Protein AF-A0A924GAA5-F1 (afdb_monomer_lite)

Sequence (104 aa):
MLVKSLLGEFLQEAENTRKLLKAIPDSALEWKPSEKNWSTGQLASHIAEVYNWYQPTFHQDVLDMATYKYDKGDISKAANIVAKFEENLIAAKSALETATDVSM

Secondary structure (DSSP, 8-state):
-HHHHHHHHHHHHHHHHHHHHHT--GGGTT--SSTTSPPHHHHHHHHHHHGGGHHHHHH-S---TTT--------SSHHHHHHHHHHHHHHHHHHHHT--TT--

Structure (mmCIF, N/CA/C/O backbone):
data_AF-A0A924GAA5-F1
#
_entry.id   AF-A0A924GAA5-F1
#
loop_
_atom_site.group_PDB
_atom_site.id
_atom_site.type_symbol
_atom_site.label_atom_id
_atom_site.label_alt_id
_atom_site.label_comp_id
_atom_site.label_asym_id
_atom_site.label_entity_id
_atom_site.label_seq_id
_atom_site.pdbx_PDB_ins_code
_atom_site.Cartn_x
_atom_site.Cartn_y
_atom_site.Cartn_z
_atom_site.occupancy
_atom_site.B_iso_or_equiv
_atom_site.auth_seq_id
_atom_site.auth_comp_id
_atom_site.auth_asym_id
_atom_site.auth_atom_id
_atom_site.pdbx_PDB_model_num
ATOM 1 N N . MET A 1 1 ? -4.552 -1.757 26.117 1.00 70.88 1 MET A N 1
ATOM 2 C CA . MET A 1 1 ? -3.933 -0.827 25.148 1.00 70.88 1 MET A CA 1
ATOM 3 C C . MET A 1 1 ? -3.562 -1.592 23.878 1.00 70.88 1 MET A C 1
ATOM 5 O O . MET A 1 1 ? -2.417 -1.538 23.445 1.00 70.88 1 MET A O 1
ATOM 9 N N . LEU A 1 2 ? -4.511 -2.325 23.294 1.00 88.81 2 LEU A N 1
ATOM 10 C CA . LEU A 1 2 ? -4.282 -3.125 22.086 1.00 88.81 2 LEU A CA 1
ATOM 11 C C . LEU A 1 2 ? -4.155 -2.212 20.861 1.00 88.81 2 LEU A C 1
ATOM 13 O O . LEU A 1 2 ? -3.189 -2.329 20.110 1.00 88.81 2 LEU A O 1
ATOM 17 N N . VAL A 1 3 ? -5.056 -1.229 20.736 1.00 90.94 3 VAL A N 1
ATOM 18 C CA . VAL A 1 3 ? -5.034 -0.225 19.654 1.00 90.94 3 VAL A CA 1
ATOM 19 C C . VAL A 1 3 ? -3.692 0.499 19.599 1.00 90.94 3 VAL A C 1
ATOM 21 O O . VAL A 1 3 ? -3.101 0.645 18.535 1.00 90.94 3 VAL A O 1
ATOM 24 N N . LYS A 1 4 ? -3.161 0.909 20.758 1.00 92.31 4 LYS A N 1
ATOM 25 C CA . LYS A 1 4 ? -1.886 1.635 20.832 1.00 92.31 4 LYS A CA 1
ATOM 26 C C . LYS A 1 4 ? -0.712 0.802 20.308 1.00 92.31 4 LYS A C 1
ATOM 28 O O . LYS A 1 4 ? 0.133 1.341 19.598 1.00 92.31 4 LYS A O 1
ATOM 33 N N . SER A 1 5 ? -0.647 -0.481 20.664 1.00 93.94 5 SER A N 1
ATOM 34 C CA . SER A 1 5 ? 0.406 -1.378 20.179 1.00 93.94 5 SER A CA 1
ATOM 35 C C . SER A 1 5 ? 0.285 -1.625 18.675 1.00 93.94 5 SER A C 1
ATOM 37 O O . SER A 1 5 ? 1.280 -1.500 17.968 1.00 93.94 5 SER A O 1
ATOM 39 N N . LEU A 1 6 ? -0.929 -1.882 18.174 1.00 94.31 6 LEU A N 1
ATOM 40 C CA . LEU A 1 6 ? -1.171 -2.073 16.741 1.00 94.31 6 LEU A CA 1
ATOM 41 C C . LEU A 1 6 ? -0.855 -0.817 15.924 1.00 94.31 6 LEU A C 1
ATOM 43 O O . LEU A 1 6 ? -0.286 -0.932 14.846 1.00 94.31 6 LEU A O 1
ATOM 47 N N . LEU A 1 7 ? -1.160 0.379 16.438 1.00 95.00 7 LEU A N 1
ATOM 48 C CA . LEU A 1 7 ? -0.800 1.635 15.778 1.00 95.00 7 LEU A CA 1
ATOM 49 C C . LEU A 1 7 ? 0.721 1.816 15.693 1.00 95.00 7 LEU A C 1
ATOM 51 O O . LEU A 1 7 ? 1.224 2.277 14.671 1.00 95.00 7 LEU A O 1
ATOM 55 N N . GLY A 1 8 ? 1.457 1.429 16.739 1.00 96.44 8 GLY A N 1
ATOM 56 C CA . GLY A 1 8 ? 2.921 1.435 16.727 1.00 96.44 8 GLY A CA 1
ATOM 57 C C . GLY A 1 8 ? 3.502 0.525 15.641 1.00 96.44 8 GLY A C 1
ATOM 58 O O . GLY A 1 8 ? 4.283 0.990 14.812 1.00 96.44 8 GLY A O 1
ATOM 59 N N . GLU A 1 9 ? 3.070 -0.738 15.611 1.00 96.88 9 GLU A N 1
ATOM 60 C CA . GLU A 1 9 ? 3.475 -1.721 14.592 1.00 96.88 9 GLU A CA 1
ATOM 61 C C . GLU A 1 9 ? 3.096 -1.262 13.179 1.00 96.88 9 GLU A C 1
ATOM 63 O O . GLU A 1 9 ? 3.920 -1.262 12.268 1.00 96.88 9 GLU A O 1
ATOM 68 N N . PHE A 1 10 ? 1.867 -0.774 13.000 1.00 97.19 10 PHE A N 1
ATOM 69 C CA . PHE A 1 10 ? 1.376 -0.276 11.719 1.00 97.19 10 PHE A CA 1
ATOM 70 C C . PHE A 1 10 ? 2.254 0.843 11.149 1.00 97.19 10 PHE A C 1
ATOM 72 O O . PHE A 1 10 ? 2.599 0.816 9.969 1.00 97.19 10 PHE A O 1
ATOM 79 N N . LEU A 1 11 ? 2.643 1.821 11.974 1.00 97.56 11 LEU A N 1
ATOM 80 C CA . LEU A 1 11 ? 3.502 2.924 11.536 1.00 97.56 11 LEU A CA 1
ATOM 81 C C . LEU A 1 11 ? 4.916 2.444 11.190 1.00 97.56 11 LEU A C 1
ATOM 83 O O . LEU A 1 11 ? 5.504 2.924 10.217 1.00 97.56 11 LEU A O 1
ATOM 87 N N . GLN A 1 12 ? 5.448 1.492 11.959 1.00 98.25 12 GLN A N 1
ATOM 88 C CA . GLN A 1 12 ? 6.756 0.898 11.703 1.00 98.25 12 GLN A CA 1
ATOM 89 C C . GLN A 1 12 ? 6.774 0.133 10.370 1.00 98.25 12 GLN A C 1
ATOM 91 O O . GLN A 1 12 ? 7.672 0.344 9.548 1.00 98.25 12 GLN A O 1
ATOM 96 N N . GLU A 1 13 ? 5.765 -0.699 10.116 1.00 98.12 13 GLU A N 1
ATOM 97 C CA . GLU A 1 13 ? 5.660 -1.473 8.876 1.00 98.12 13 GLU A CA 1
ATOM 98 C C . GLU A 1 13 ? 5.316 -0.606 7.662 1.00 98.12 13 GLU A C 1
ATOM 100 O O . GLU A 1 13 ? 5.836 -0.826 6.564 1.00 98.12 13 GLU A O 1
ATOM 105 N N . ALA A 1 14 ? 4.514 0.447 7.845 1.00 98.25 14 ALA A N 1
ATOM 106 C CA . ALA A 1 14 ? 4.261 1.430 6.798 1.00 98.25 14 ALA A CA 1
ATOM 107 C C . ALA A 1 14 ? 5.552 2.132 6.347 1.00 98.25 14 ALA A C 1
ATOM 109 O O . ALA A 1 14 ? 5.768 2.320 5.150 1.00 98.25 14 ALA A O 1
ATOM 110 N N . GLU A 1 15 ? 6.446 2.486 7.273 1.00 98.50 15 GLU A N 1
ATOM 111 C CA . GLU A 1 15 ? 7.740 3.079 6.922 1.00 98.50 15 GLU A CA 1
ATOM 112 C C . GLU A 1 15 ? 8.648 2.097 6.166 1.00 98.50 15 GLU A C 1
ATOM 114 O O . GLU A 1 15 ? 9.312 2.480 5.200 1.00 98.50 15 GLU A O 1
ATOM 119 N N . ASN A 1 16 ? 8.656 0.820 6.552 1.00 98.38 16 ASN A N 1
ATOM 120 C CA . ASN A 1 16 ? 9.394 -0.216 5.827 1.00 98.38 16 ASN A CA 1
ATOM 121 C C . ASN A 1 16 ? 8.837 -0.418 4.410 1.00 98.38 16 ASN A C 1
ATOM 123 O O . ASN A 1 16 ? 9.598 -0.450 3.439 1.00 98.38 16 ASN A O 1
ATOM 127 N N . THR A 1 17 ? 7.511 -0.463 4.276 1.00 98.44 17 THR A N 1
ATOM 128 C CA . THR A 1 17 ? 6.816 -0.578 2.987 1.00 98.44 17 THR A CA 1
ATOM 129 C C . THR A 1 17 ? 7.125 0.613 2.084 1.00 98.44 17 THR A C 1
ATOM 131 O O . THR A 1 17 ? 7.498 0.437 0.924 1.00 98.44 17 THR A O 1
ATOM 134 N N . ARG A 1 18 ? 7.084 1.836 2.625 1.00 98.50 18 ARG A N 1
ATOM 135 C CA . ARG A 1 18 ? 7.464 3.063 1.914 1.00 98.50 18 ARG A CA 1
ATOM 136 C C . ARG A 1 18 ? 8.879 2.982 1.346 1.00 98.50 18 ARG A C 1
ATOM 138 O O . ARG A 1 18 ? 9.096 3.340 0.187 1.00 98.50 18 ARG A O 1
ATOM 145 N N . LYS A 1 19 ? 9.848 2.525 2.147 1.00 98.56 19 LYS A N 1
ATOM 146 C CA . LYS A 1 19 ? 11.244 2.354 1.706 1.00 98.56 19 LYS A CA 1
ATOM 147 C C . LYS A 1 19 ? 11.351 1.330 0.582 1.00 98.56 19 LYS A C 1
ATOM 149 O O . LYS A 1 19 ? 12.028 1.602 -0.405 1.00 98.56 19 LYS A O 1
ATOM 154 N N . LEU A 1 20 ? 10.660 0.197 0.714 1.00 98.25 20 LEU A N 1
ATOM 155 C CA . LEU A 1 20 ? 10.640 -0.853 -0.301 1.00 98.25 20 LEU A CA 1
ATOM 156 C C . LEU A 1 20 ? 10.083 -0.335 -1.632 1.00 98.25 20 LEU A C 1
ATOM 158 O O . LEU A 1 20 ? 10.736 -0.487 -2.660 1.00 98.25 20 LEU A O 1
ATOM 162 N N . LEU A 1 21 ? 8.924 0.329 -1.614 1.00 98.50 21 LEU A N 1
ATOM 163 C CA . LEU A 1 21 ? 8.294 0.869 -2.823 1.00 98.50 21 LEU A CA 1
ATOM 164 C C . LEU A 1 21 ? 9.173 1.929 -3.504 1.00 98.50 21 LEU A C 1
ATOM 166 O O . LEU A 1 21 ? 9.315 1.920 -4.724 1.00 98.50 21 LEU A O 1
ATOM 170 N N . LYS A 1 22 ? 9.825 2.802 -2.723 1.00 98.31 22 LYS A N 1
ATOM 171 C CA . LYS A 1 22 ? 10.754 3.824 -3.241 1.00 98.31 22 LYS A CA 1
ATOM 172 C C . LYS A 1 22 ? 12.046 3.246 -3.828 1.00 98.31 22 LYS A C 1
ATOM 174 O O . LYS A 1 22 ? 12.706 3.935 -4.600 1.00 98.31 22 LYS A O 1
ATOM 179 N N . ALA A 1 23 ? 12.422 2.022 -3.462 1.00 98.38 23 ALA A N 1
ATOM 180 C CA . ALA A 1 23 ? 13.624 1.368 -3.971 1.00 98.38 23 ALA A CA 1
ATOM 181 C C . ALA A 1 23 ? 13.426 0.723 -5.355 1.00 98.38 23 ALA A C 1
ATOM 183 O O . ALA A 1 23 ? 14.407 0.319 -5.978 1.00 98.38 23 ALA A O 1
ATOM 184 N N . ILE A 1 24 ? 12.184 0.614 -5.841 1.00 98.31 24 ILE A N 1
ATOM 185 C CA . ILE A 1 24 ? 11.876 0.014 -7.141 1.00 98.31 24 ILE A CA 1
ATOM 186 C C . ILE A 1 24 ? 12.254 1.006 -8.252 1.00 98.31 24 ILE A C 1
ATOM 188 O O . ILE A 1 24 ? 11.662 2.084 -8.325 1.00 98.31 24 ILE A O 1
ATOM 192 N N . PRO A 1 25 ? 13.204 0.674 -9.144 1.00 98.31 25 PRO A N 1
ATOM 193 C CA . PRO A 1 25 ? 13.483 1.516 -10.297 1.00 98.31 25 PRO A CA 1
ATOM 194 C C . PRO A 1 25 ? 12.383 1.356 -11.354 1.00 98.31 25 PRO A C 1
ATOM 196 O O . PRO A 1 25 ? 11.881 0.252 -11.571 1.00 98.31 25 PRO A O 1
ATOM 199 N N . ASP A 1 26 ? 12.073 2.432 -12.085 1.00 98.62 26 ASP A N 1
ATOM 200 C CA . ASP A 1 26 ? 11.072 2.403 -13.166 1.00 98.62 26 ASP A CA 1
ATOM 201 C C . ASP A 1 26 ? 11.378 1.314 -14.217 1.00 98.62 26 ASP A C 1
ATOM 203 O O . ASP A 1 26 ? 10.473 0.668 -14.740 1.00 98.62 26 ASP A O 1
ATOM 207 N N . SER A 1 27 ? 12.662 1.035 -14.472 1.00 98.38 27 SER A N 1
ATOM 208 C CA . SER A 1 27 ? 13.108 -0.006 -15.409 1.00 98.38 27 SER A CA 1
ATOM 209 C C . SER A 1 27 ? 12.740 -1.438 -14.998 1.00 98.38 27 SER A C 1
ATOM 211 O O . SER A 1 27 ? 12.795 -2.335 -15.837 1.00 98.38 27 SER A O 1
ATOM 213 N N . ALA A 1 28 ? 12.364 -1.672 -13.737 1.00 98.25 28 ALA A N 1
ATOM 214 C CA . ALA A 1 28 ? 11.974 -2.986 -13.231 1.00 98.25 28 ALA A CA 1
ATOM 215 C C . ALA A 1 28 ? 10.453 -3.196 -13.171 1.00 98.25 28 ALA A C 1
ATOM 217 O O . ALA A 1 28 ? 10.019 -4.307 -12.861 1.00 98.25 28 ALA A O 1
ATOM 218 N N . LEU A 1 29 ? 9.636 -2.173 -13.459 1.00 98.44 29 LEU A N 1
ATOM 219 C CA . LEU A 1 29 ? 8.177 -2.233 -13.281 1.00 98.44 29 LEU A CA 1
ATOM 220 C C . LEU A 1 29 ? 7.509 -3.322 -14.127 1.00 98.44 29 LEU A C 1
ATOM 222 O O . LEU A 1 29 ? 6.573 -3.962 -13.650 1.00 98.44 29 LEU A O 1
ATOM 226 N N . GLU A 1 30 ? 8.027 -3.576 -15.329 1.00 98.25 30 GLU A N 1
ATOM 227 C CA . GLU A 1 30 ? 7.526 -4.611 -16.244 1.00 98.25 30 GLU A CA 1
ATOM 228 C C . GLU A 1 30 ? 8.182 -5.983 -16.037 1.00 98.25 30 GLU A C 1
ATOM 230 O O . GLU A 1 30 ? 7.750 -6.967 -16.634 1.00 98.25 30 GLU A O 1
ATOM 235 N N . TRP A 1 31 ? 9.211 -6.087 -15.187 1.00 98.31 31 TRP A N 1
ATOM 236 C CA . TRP A 1 31 ? 9.862 -7.370 -14.933 1.00 98.31 31 TRP A CA 1
ATOM 237 C C . TRP A 1 31 ? 8.877 -8.355 -14.301 1.00 98.31 31 TRP A C 1
ATOM 239 O O . TRP A 1 31 ? 8.131 -8.010 -13.381 1.00 98.31 31 TRP A O 1
ATOM 249 N N . LYS A 1 32 ? 8.903 -9.599 -14.784 1.00 98.06 32 LYS A N 1
ATOM 250 C CA . LYS A 1 32 ? 8.143 -10.722 -14.233 1.00 98.06 32 LYS A CA 1
ATOM 251 C C . LYS A 1 32 ? 9.052 -11.954 -14.195 1.00 98.06 32 LYS A C 1
ATOM 253 O O . LYS A 1 32 ? 9.817 -12.157 -15.139 1.00 98.06 32 LYS A O 1
ATOM 258 N N . PRO A 1 33 ? 8.945 -12.820 -13.172 1.00 96.19 33 PRO A N 1
ATOM 259 C CA . PRO A 1 33 ? 9.699 -14.074 -13.135 1.00 96.19 33 PRO A CA 1
ATOM 260 C C . PRO A 1 33 ? 9.216 -15.078 -14.196 1.00 96.19 33 PRO A C 1
ATOM 262 O O . PRO A 1 33 ? 9.973 -15.951 -14.612 1.00 96.19 33 PRO A O 1
ATOM 265 N N . SER A 1 34 ? 7.957 -14.964 -14.633 1.00 97.31 34 SER A N 1
ATOM 266 C CA . SER A 1 34 ? 7.394 -15.679 -15.780 1.00 97.31 34 SER A CA 1
ATOM 267 C C . SER A 1 34 ? 6.171 -14.938 -16.334 1.00 97.31 34 SER A C 1
ATOM 269 O O . SER A 1 34 ? 5.579 -14.110 -15.637 1.00 97.31 34 SER A O 1
ATOM 271 N N . GLU A 1 35 ? 5.731 -15.294 -17.544 1.00 95.25 35 GLU A N 1
ATOM 272 C CA . GLU A 1 35 ? 4.542 -14.723 -18.207 1.00 95.25 35 GLU A CA 1
ATOM 273 C C . GLU A 1 35 ? 3.248 -14.840 -17.384 1.00 95.25 35 GLU A C 1
ATOM 275 O O . GLU A 1 35 ? 2.343 -14.016 -17.501 1.00 95.25 35 GLU A O 1
ATOM 280 N N . LYS A 1 36 ? 3.148 -15.863 -16.527 1.00 96.81 36 LYS A N 1
ATOM 281 C CA . LYS A 1 36 ? 1.947 -16.115 -15.715 1.00 96.81 36 LYS A CA 1
ATOM 282 C C . LYS A 1 36 ? 1.864 -15.224 -14.478 1.00 96.81 36 LYS A C 1
ATOM 284 O O . LYS A 1 36 ? 0.802 -15.126 -13.871 1.00 96.81 36 LYS A O 1
ATOM 289 N N . ASN A 1 37 ? 2.976 -14.621 -14.067 1.00 97.50 37 ASN A N 1
ATOM 290 C CA . ASN A 1 37 ? 3.038 -13.825 -12.852 1.00 97.50 37 ASN A CA 1
ATOM 291 C C . ASN A 1 37 ? 2.653 -12.369 -13.117 1.00 97.50 37 ASN A C 1
ATOM 293 O O . ASN A 1 37 ? 2.699 -11.865 -14.242 1.00 97.50 37 ASN A O 1
ATOM 297 N N . TRP A 1 38 ? 2.290 -11.676 -12.043 1.00 97.44 38 TRP A N 1
ATOM 298 C CA . TRP A 1 38 ? 2.234 -10.222 -12.038 1.00 97.44 38 TRP A CA 1
ATOM 299 C C . TRP A 1 38 ? 3.632 -9.621 -12.168 1.00 97.44 38 TRP A C 1
ATOM 301 O O . TRP A 1 38 ? 4.624 -10.245 -11.789 1.00 97.44 38 TRP A O 1
ATOM 311 N N . SER A 1 39 ? 3.697 -8.424 -12.745 1.00 98.19 39 SER A N 1
ATOM 312 C CA . SER A 1 39 ? 4.940 -7.667 -12.823 1.00 98.19 39 SER A CA 1
ATOM 313 C C . SER A 1 39 ? 5.287 -7.055 -11.473 1.00 98.19 39 SER A C 1
ATOM 315 O O . SER A 1 39 ? 4.431 -6.953 -10.588 1.00 98.19 39 SER A O 1
ATOM 317 N N . THR A 1 40 ? 6.527 -6.596 -11.324 1.00 98.31 40 THR A N 1
ATOM 318 C CA . THR A 1 40 ? 6.955 -5.829 -10.148 1.00 98.31 40 THR A CA 1
ATOM 319 C C . THR A 1 40 ? 6.006 -4.664 -9.861 1.00 98.31 40 THR A C 1
ATOM 321 O O . THR A 1 40 ? 5.591 -4.489 -8.720 1.00 98.31 40 THR A O 1
ATOM 324 N N . GLY A 1 41 ? 5.606 -3.900 -10.886 1.00 98.25 41 GLY A N 1
ATOM 325 C CA . GLY A 1 41 ? 4.686 -2.770 -10.733 1.00 98.25 41 GLY A CA 1
ATOM 326 C C . GLY A 1 41 ? 3.288 -3.193 -10.277 1.00 98.25 41 GLY A C 1
ATOM 327 O O . GLY A 1 41 ? 2.699 -2.556 -9.406 1.00 98.25 41 GLY A O 1
ATOM 328 N N . GLN A 1 42 ? 2.773 -4.309 -10.804 1.00 97.88 42 GLN A N 1
ATOM 329 C CA . GLN A 1 42 ? 1.488 -4.871 -10.372 1.00 97.88 42 GLN A CA 1
ATOM 330 C C . GLN A 1 42 ? 1.536 -5.337 -8.908 1.00 97.88 42 GLN A C 1
ATOM 332 O O . GLN A 1 42 ? 0.626 -5.037 -8.142 1.00 97.88 42 GLN A O 1
ATOM 337 N N . LEU A 1 43 ? 2.609 -6.020 -8.496 1.00 97.88 43 LEU A N 1
ATOM 338 C CA . LEU A 1 43 ? 2.794 -6.470 -7.111 1.00 97.88 43 LEU A CA 1
ATOM 339 C C . LEU A 1 43 ? 2.972 -5.296 -6.141 1.00 97.88 43 LEU A C 1
ATOM 341 O O . LEU A 1 43 ? 2.360 -5.279 -5.077 1.00 97.88 43 LEU A O 1
ATOM 345 N N . ALA A 1 44 ? 3.766 -4.295 -6.516 1.00 98.31 44 ALA A N 1
ATOM 346 C CA . ALA A 1 44 ? 3.971 -3.089 -5.721 1.00 98.31 44 ALA A CA 1
ATOM 347 C C . ALA A 1 44 ? 2.662 -2.307 -5.531 1.00 98.31 44 ALA A C 1
ATOM 349 O O . ALA A 1 44 ? 2.341 -1.889 -4.420 1.00 98.31 44 ALA A O 1
ATOM 350 N N . SER A 1 45 ? 1.873 -2.169 -6.599 1.00 98.00 45 SER A N 1
ATOM 351 C CA . SER A 1 45 ? 0.538 -1.577 -6.525 1.00 98.00 45 SER A CA 1
ATOM 352 C C . SER A 1 45 ? -0.415 -2.392 -5.655 1.00 98.00 45 SER A C 1
ATOM 354 O O . SER A 1 45 ? -1.160 -1.817 -4.868 1.00 98.00 45 SER A O 1
ATOM 356 N N . HIS A 1 46 ? -0.372 -3.722 -5.732 1.00 97.38 46 HIS A N 1
ATOM 357 C CA . HIS A 1 46 ? -1.176 -4.565 -4.853 1.00 97.38 46 HIS A CA 1
ATOM 358 C C . HIS A 1 46 ? -0.850 -4.331 -3.371 1.00 97.38 46 HIS A C 1
ATOM 360 O O . HIS A 1 46 ? -1.766 -4.133 -2.583 1.00 97.38 46 HIS A O 1
ATOM 366 N N . ILE A 1 47 ? 0.434 -4.251 -3.001 1.00 97.50 47 ILE A N 1
ATOM 367 C CA . ILE A 1 47 ? 0.849 -3.922 -1.625 1.00 97.50 47 ILE A CA 1
ATOM 368 C C . ILE A 1 47 ? 0.324 -2.544 -1.202 1.00 97.50 47 ILE A C 1
ATOM 370 O O . ILE A 1 47 ? -0.209 -2.401 -0.103 1.00 97.50 47 ILE A O 1
ATOM 374 N N . ALA A 1 48 ? 0.449 -1.535 -2.069 1.00 97.56 48 ALA A N 1
ATOM 375 C CA . ALA A 1 48 ? -0.070 -0.195 -1.801 1.00 97.56 48 ALA A CA 1
ATOM 376 C C . ALA A 1 48 ? -1.589 -0.198 -1.569 1.00 97.56 48 ALA A C 1
ATOM 378 O O . ALA A 1 48 ? -2.103 0.552 -0.743 1.00 97.56 48 ALA A O 1
ATOM 379 N N . GLU A 1 49 ? -2.308 -1.039 -2.304 1.00 95.62 49 GLU A N 1
ATOM 380 C CA . GLU A 1 49 ? -3.763 -1.085 -2.336 1.00 95.62 49 GLU A CA 1
ATOM 381 C C . GLU A 1 49 ? -4.396 -1.811 -1.145 1.00 95.62 49 GLU A C 1
ATOM 383 O O . GLU A 1 49 ? -5.453 -1.382 -0.689 1.00 95.62 49 GLU A O 1
ATOM 388 N N . VAL A 1 50 ? -3.717 -2.804 -0.557 1.00 95.12 50 VAL A N 1
ATOM 389 C CA . VAL A 1 50 ? -4.195 -3.545 0.632 1.00 95.12 50 VAL A CA 1
ATOM 390 C C . VAL A 1 50 ? -4.529 -2.623 1.815 1.00 95.12 50 VAL A C 1
ATOM 392 O O . VAL A 1 50 ? -5.410 -2.931 2.618 1.00 95.12 50 VAL A O 1
ATOM 395 N N . TYR A 1 51 ? -3.900 -1.448 1.910 1.00 95.94 51 TYR A N 1
ATOM 396 C CA . TYR A 1 51 ? -4.219 -0.448 2.937 1.00 95.94 51 TYR A CA 1
ATOM 397 C C . TYR A 1 51 ? -5.681 0.038 2.869 1.00 95.94 51 TYR A C 1
ATOM 399 O O . TYR A 1 51 ? -6.250 0.409 3.896 1.00 95.94 51 TYR A O 1
ATOM 407 N N . ASN A 1 52 ? -6.346 -0.061 1.714 1.00 93.50 52 ASN A N 1
ATOM 408 C CA . ASN A 1 52 ? -7.768 0.268 1.578 1.00 93.50 52 ASN A CA 1
ATOM 409 C C . ASN A 1 52 ? -8.692 -0.666 2.361 1.00 93.50 52 ASN A C 1
ATOM 411 O O . ASN A 1 52 ? -9.840 -0.307 2.614 1.00 93.50 52 ASN A O 1
ATOM 415 N N . TRP A 1 53 ? -8.215 -1.837 2.783 1.00 94.69 53 TRP A N 1
ATOM 416 C CA . TRP A 1 53 ? -9.024 -2.793 3.536 1.00 94.69 53 TRP A CA 1
ATOM 417 C C . TRP A 1 53 ? -9.212 -2.380 4.994 1.00 94.69 53 TRP A C 1
ATOM 419 O O . TRP A 1 53 ? -10.145 -2.857 5.634 1.00 94.69 53 TRP A O 1
ATOM 429 N N . TYR A 1 54 ? -8.393 -1.465 5.522 1.00 94.50 54 TYR A N 1
ATOM 430 C CA . TYR A 1 54 ? -8.519 -1.000 6.906 1.00 94.50 54 TYR A CA 1
ATOM 431 C C . TYR A 1 54 ? -9.870 -0.325 7.147 1.00 94.50 54 TYR A C 1
ATOM 433 O O . TYR A 1 54 ? -10.563 -0.653 8.101 1.00 94.50 54 TYR A O 1
ATOM 441 N N . GLN A 1 55 ? -10.299 0.572 6.259 1.00 93.06 55 GLN A N 1
ATOM 442 C CA . GLN A 1 55 ? -11.579 1.266 6.421 1.00 93.06 55 GLN A CA 1
ATOM 443 C C . GLN A 1 55 ? -12.777 0.311 6.582 1.00 93.06 55 GLN A C 1
ATOM 445 O O . GLN A 1 55 ? -13.444 0.397 7.613 1.00 93.06 55 GLN A O 1
ATOM 450 N N . PRO A 1 56 ? -13.054 -0.621 5.652 1.00 93.25 56 PRO A N 1
ATOM 451 C CA . PRO A 1 56 ? -14.148 -1.568 5.824 1.00 93.25 56 PRO A CA 1
ATOM 452 C C . PRO A 1 56 ? -13.901 -2.556 6.969 1.00 93.25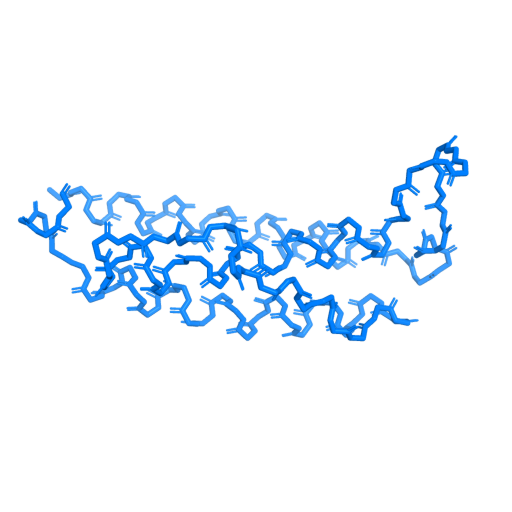 56 PRO A C 1
ATOM 454 O O . PRO A 1 56 ? -14.841 -2.846 7.691 1.00 93.25 56 PRO A O 1
ATOM 457 N N . THR A 1 57 ? -12.665 -3.011 7.211 1.00 92.19 57 THR A N 1
ATOM 458 C CA . THR A 1 57 ? -12.380 -3.965 8.306 1.00 92.19 57 THR A CA 1
ATOM 459 C C . THR A 1 57 ? -12.715 -3.393 9.684 1.00 92.19 57 THR A C 1
ATOM 461 O O . THR A 1 57 ? -13.165 -4.124 10.557 1.00 92.19 57 THR A O 1
ATOM 464 N N . PHE A 1 58 ? -12.509 -2.090 9.889 1.00 90.62 58 PHE A N 1
ATOM 465 C CA . PHE A 1 58 ? -12.792 -1.437 11.169 1.00 90.62 58 PHE A CA 1
ATOM 466 C C . PHE A 1 58 ? -14.237 -0.936 11.311 1.00 90.62 58 PHE A C 1
ATOM 468 O O . PHE A 1 58 ? -14.684 -0.713 12.433 1.00 90.62 58 PHE A O 1
ATOM 475 N N . HIS A 1 59 ? -14.965 -0.727 10.208 1.00 89.50 59 HIS A N 1
ATOM 476 C CA . HIS A 1 59 ? -16.267 -0.040 10.231 1.00 89.50 59 HIS A CA 1
ATOM 477 C C . HIS A 1 59 ? -17.427 -0.842 9.632 1.00 89.50 59 HIS A C 1
ATOM 479 O O . HIS A 1 59 ? -18.557 -0.352 9.617 1.00 89.50 59 HIS A O 1
ATOM 485 N N . GLN A 1 60 ? -17.172 -2.036 9.100 1.00 91.81 60 GLN A N 1
ATOM 486 C CA . GLN A 1 60 ? -18.183 -2.904 8.505 1.00 91.81 60 GLN A CA 1
ATOM 487 C C . GLN A 1 60 ? -18.054 -4.313 9.076 1.00 91.81 60 GLN A C 1
ATOM 489 O O . GLN A 1 60 ? -16.952 -4.799 9.310 1.00 91.81 60 GLN A O 1
ATOM 494 N N . ASP A 1 61 ? -19.187 -4.998 9.221 1.00 92.94 61 ASP A N 1
ATOM 495 C CA . ASP A 1 61 ? -19.209 -6.379 9.718 1.00 92.94 61 ASP A CA 1
ATOM 496 C C . ASP A 1 61 ? -18.623 -7.379 8.705 1.00 92.94 61 ASP A C 1
ATOM 498 O O . ASP A 1 61 ? -18.215 -8.481 9.072 1.00 92.94 61 ASP A O 1
ATOM 502 N N . VAL A 1 62 ? -18.615 -7.023 7.413 1.00 94.31 62 VAL A N 1
ATOM 503 C CA . VAL A 1 62 ? -18.205 -7.907 6.316 1.00 94.31 62 VAL A CA 1
ATOM 504 C C . VAL A 1 62 ? -17.430 -7.128 5.255 1.00 94.31 62 VAL A C 1
ATOM 506 O O . VAL A 1 62 ? -17.954 -6.188 4.662 1.00 94.31 62 VAL A O 1
ATOM 509 N N . LEU A 1 63 ? -16.217 -7.592 4.946 1.00 93.00 63 LEU A N 1
ATOM 510 C CA . LEU A 1 63 ? -15.480 -7.239 3.731 1.00 93.00 63 LEU A CA 1
ATOM 511 C C . LEU A 1 63 ? -15.677 -8.349 2.688 1.00 93.00 63 LEU A C 1
ATOM 513 O O . LEU A 1 63 ? -15.073 -9.419 2.782 1.00 93.00 63 LEU A O 1
ATOM 517 N N . ASP A 1 64 ? -16.540 -8.111 1.701 1.00 93.44 64 ASP A N 1
ATOM 518 C CA . ASP A 1 64 ? -16.853 -9.099 0.667 1.00 93.44 64 ASP A CA 1
ATOM 519 C C . ASP A 1 64 ? -15.862 -9.044 -0.507 1.00 93.44 64 ASP A C 1
ATOM 521 O O . ASP A 1 64 ? -15.941 -8.204 -1.407 1.00 93.44 64 ASP A O 1
ATOM 525 N N . MET A 1 65 ? -14.943 -10.007 -0.525 1.00 91.56 65 MET A N 1
ATOM 526 C CA . MET A 1 65 ? -13.943 -10.136 -1.583 1.00 91.56 65 MET A CA 1
ATOM 527 C C . MET A 1 65 ? -14.535 -10.542 -2.942 1.00 91.56 65 MET A C 1
ATOM 529 O O . MET A 1 65 ? -13.874 -10.344 -3.959 1.00 91.56 65 MET A O 1
ATOM 533 N N . ALA A 1 66 ? -15.758 -11.086 -2.999 1.00 94.56 66 ALA A N 1
ATOM 534 C CA . ALA A 1 66 ? -16.398 -11.451 -4.266 1.00 94.56 66 ALA A CA 1
ATOM 535 C C . ALA A 1 66 ? -16.871 -10.221 -5.057 1.00 94.56 66 ALA A C 1
ATOM 537 O O . ALA A 1 66 ? -16.932 -10.258 -6.288 1.00 94.56 66 ALA A O 1
ATOM 538 N N . THR A 1 67 ? -17.192 -9.130 -4.359 1.00 92.50 67 THR A N 1
ATOM 539 C CA . THR A 1 67 ? -17.610 -7.853 -4.959 1.00 92.50 67 THR A CA 1
ATOM 540 C C . THR A 1 67 ? -16.493 -6.813 -4.988 1.00 92.50 67 THR A C 1
ATOM 542 O O . THR A 1 67 ? -16.621 -5.791 -5.673 1.00 92.50 67 THR A O 1
ATOM 545 N N . TYR A 1 68 ? -15.380 -7.086 -4.303 1.00 90.69 68 TYR A N 1
ATOM 546 C CA . TYR A 1 68 ? -14.211 -6.223 -4.260 1.00 90.69 68 TYR A CA 1
ATOM 547 C C . TYR A 1 68 ? -13.620 -5.976 -5.649 1.00 90.69 68 TYR A C 1
ATOM 549 O O . TYR A 1 68 ? -13.344 -6.899 -6.419 1.00 90.69 68 TYR A O 1
ATOM 557 N N . LYS A 1 69 ? -13.377 -4.703 -5.964 1.00 90.88 69 LYS A N 1
ATOM 558 C CA . LYS A 1 69 ? -12.742 -4.294 -7.216 1.00 90.88 69 LYS A CA 1
ATOM 559 C C . LYS A 1 69 ? -11.347 -3.781 -6.922 1.00 90.88 69 LYS A C 1
ATOM 561 O O . LYS A 1 69 ? -11.194 -2.669 -6.432 1.00 90.88 69 LYS A O 1
ATOM 566 N N . TYR A 1 70 ? -10.355 -4.590 -7.277 1.00 88.44 70 TYR A N 1
ATOM 567 C CA . TYR A 1 70 ? -8.959 -4.183 -7.216 1.00 88.44 70 TYR A CA 1
ATOM 568 C C . TYR A 1 70 ? -8.719 -2.966 -8.116 1.00 8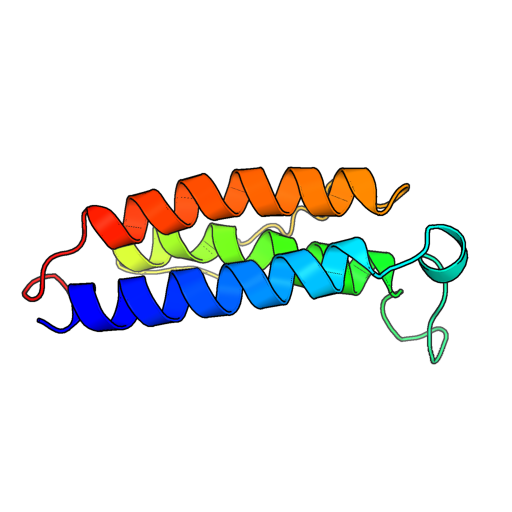8.44 70 TYR A C 1
ATOM 570 O O . TYR A 1 70 ? -8.917 -3.032 -9.334 1.00 88.44 70 TYR A O 1
ATOM 578 N N . ASP A 1 71 ? -8.257 -1.871 -7.517 1.00 90.00 71 ASP A N 1
ATOM 579 C CA . ASP A 1 71 ? -7.834 -0.679 -8.241 1.00 90.00 71 ASP A CA 1
ATOM 580 C C . ASP A 1 71 ? -6.309 -0.572 -8.231 1.00 90.00 71 ASP A C 1
ATOM 582 O O . ASP A 1 71 ? -5.692 0.007 -7.334 1.00 90.00 71 ASP A O 1
ATOM 586 N N . LYS A 1 72 ? -5.690 -1.067 -9.303 1.00 88.81 72 LYS A N 1
ATOM 587 C CA . LYS A 1 72 ? -4.239 -0.974 -9.489 1.00 88.81 72 LYS A CA 1
ATOM 588 C C . LYS A 1 72 ? -3.700 0.459 -9.599 1.00 88.81 72 LYS A C 1
ATOM 590 O O . LYS A 1 72 ? -2.496 0.656 -9.451 1.00 88.81 72 LYS A O 1
ATOM 595 N N . GLY A 1 73 ? -4.540 1.455 -9.885 1.00 94.25 73 GLY A N 1
ATOM 596 C CA . GLY A 1 73 ? -4.087 2.807 -10.203 1.00 94.25 73 GLY A CA 1
ATOM 597 C C . GLY A 1 73 ? -3.117 2.865 -11.393 1.00 94.25 73 GLY A C 1
ATOM 598 O O . GLY A 1 73 ? -3.062 1.965 -12.238 1.00 94.25 73 GLY A O 1
ATOM 599 N N . ASP A 1 74 ? -2.347 3.948 -11.463 1.00 97.38 74 ASP A N 1
ATOM 600 C CA . ASP A 1 74 ? -1.294 4.113 -12.462 1.00 97.38 74 ASP A CA 1
ATOM 601 C C . ASP A 1 74 ? 0.025 3.502 -11.968 1.00 97.38 74 ASP A C 1
ATOM 603 O O . ASP A 1 74 ? 0.630 3.980 -11.010 1.00 97.38 74 ASP A O 1
ATOM 607 N N . ILE A 1 75 ? 0.474 2.452 -12.656 1.00 97.81 75 ILE A N 1
ATOM 608 C CA . ILE A 1 75 ? 1.718 1.731 -12.359 1.00 97.81 75 ILE A CA 1
ATOM 609 C C . ILE A 1 75 ? 2.838 2.037 -13.361 1.00 97.81 75 ILE A C 1
ATOM 611 O O . ILE A 1 75 ? 3.840 1.331 -13.380 1.00 97.81 75 ILE A O 1
ATOM 615 N N . SER A 1 76 ? 2.678 3.064 -14.203 1.00 97.44 76 SER A N 1
ATOM 616 C CA . SER A 1 76 ? 3.666 3.435 -15.229 1.00 97.44 76 SER A CA 1
ATOM 617 C C . SER A 1 76 ? 4.953 4.037 -14.658 1.00 97.44 76 SER A C 1
ATOM 619 O O . SER A 1 76 ? 5.968 4.081 -15.354 1.00 97.44 76 SER A O 1
ATOM 621 N N . LYS A 1 77 ? 4.918 4.492 -13.398 1.00 98.31 77 LYS A N 1
ATOM 622 C CA . LYS A 1 77 ? 6.073 4.989 -12.642 1.00 98.31 77 LYS A CA 1
ATOM 623 C C . LYS A 1 77 ? 6.002 4.557 -11.186 1.00 98.31 77 LYS A C 1
ATOM 625 O O . LYS A 1 77 ? 4.935 4.617 -10.573 1.00 98.31 77 LYS A O 1
ATOM 630 N N . ALA A 1 78 ? 7.150 4.238 -10.591 1.00 98.38 78 ALA A N 1
ATOM 631 C CA . ALA A 1 78 ? 7.245 3.879 -9.178 1.00 98.38 78 ALA A CA 1
ATOM 632 C C . ALA A 1 78 ? 6.720 5.009 -8.274 1.00 98.38 78 ALA A C 1
ATOM 634 O O . ALA A 1 78 ? 6.040 4.754 -7.281 1.00 98.38 78 ALA A O 1
ATOM 635 N N . ALA A 1 79 ? 6.943 6.268 -8.665 1.00 98.44 79 ALA A N 1
ATOM 636 C CA . ALA A 1 79 ? 6.428 7.437 -7.953 1.00 98.44 79 ALA A CA 1
ATOM 637 C C . ALA A 1 79 ? 4.889 7.463 -7.846 1.00 98.44 79 ALA A C 1
ATOM 639 O O . ALA A 1 79 ? 4.365 7.895 -6.822 1.00 98.44 79 ALA A O 1
ATOM 640 N N . ASN A 1 80 ? 4.170 6.963 -8.857 1.00 98.50 80 ASN A N 1
ATOM 641 C CA . ASN A 1 80 ? 2.704 6.934 -8.857 1.00 98.50 80 ASN A CA 1
ATOM 642 C C . ASN A 1 80 ? 2.181 5.863 -7.888 1.00 98.50 80 ASN A C 1
ATOM 644 O O . 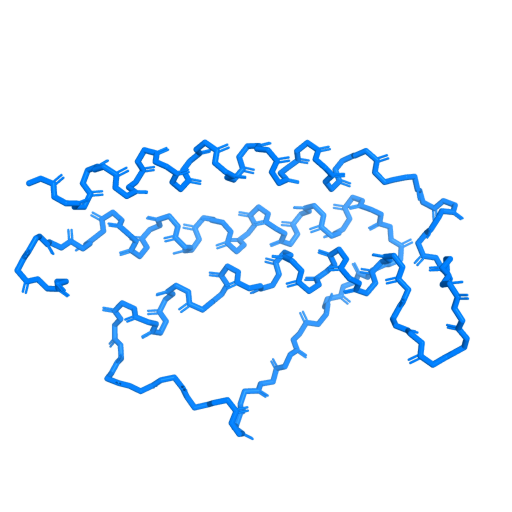ASN A 1 80 ? 1.232 6.104 -7.144 1.00 98.50 80 ASN A O 1
ATOM 648 N N . ILE A 1 81 ? 2.865 4.717 -7.818 1.00 98.50 81 ILE A N 1
ATOM 649 C CA . ILE A 1 81 ? 2.571 3.650 -6.850 1.00 98.50 81 ILE A CA 1
ATOM 650 C C . ILE A 1 81 ? 2.818 4.140 -5.419 1.00 98.50 81 ILE A C 1
ATOM 652 O O . ILE A 1 81 ? 1.987 3.923 -4.540 1.00 98.50 81 ILE A O 1
ATOM 656 N N . VAL A 1 82 ? 3.934 4.841 -5.186 1.00 98.56 82 VAL A N 1
ATOM 657 C CA . VAL A 1 82 ? 4.236 5.444 -3.879 1.00 98.56 82 VAL A CA 1
ATOM 658 C C . VAL A 1 82 ? 3.169 6.468 -3.501 1.00 98.56 82 VAL A C 1
ATOM 660 O O . VAL A 1 82 ? 2.690 6.436 -2.375 1.00 98.56 82 VAL A O 1
ATOM 663 N N . ALA A 1 83 ? 2.749 7.338 -4.423 1.00 98.31 83 ALA A N 1
ATOM 664 C CA . ALA A 1 83 ? 1.694 8.314 -4.148 1.00 98.31 83 ALA A CA 1
ATOM 665 C C . ALA A 1 83 ? 0.378 7.637 -3.730 1.00 98.31 83 ALA A C 1
ATOM 667 O O . ALA A 1 83 ? -0.220 8.035 -2.731 1.00 98.31 83 ALA A O 1
ATOM 668 N N . LYS A 1 84 ? -0.021 6.568 -4.430 1.00 97.50 84 LYS A N 1
ATOM 669 C CA . LYS A 1 84 ? -1.204 5.776 -4.070 1.00 97.50 84 LYS A CA 1
ATOM 670 C C . LYS A 1 84 ? -1.068 5.102 -2.703 1.00 97.50 84 LYS A C 1
ATOM 672 O O . LYS A 1 84 ? -2.018 5.082 -1.929 1.00 97.50 84 LYS A O 1
ATOM 677 N N . PHE A 1 85 ? 0.114 4.575 -2.385 1.00 98.38 85 PHE A N 1
ATOM 678 C CA . PHE A 1 85 ? 0.392 4.027 -1.059 1.00 98.38 85 PHE A CA 1
ATOM 679 C C . PHE A 1 85 ? 0.205 5.079 0.043 1.00 98.38 85 PHE A C 1
ATOM 681 O O . PHE A 1 85 ? -0.443 4.784 1.041 1.00 9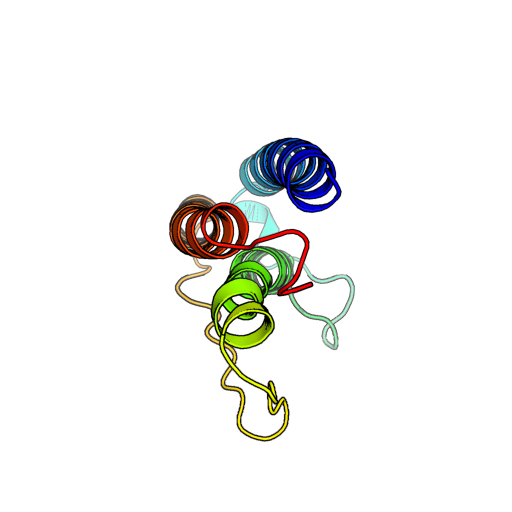8.38 85 PHE A O 1
ATOM 688 N N . GLU A 1 86 ? 0.728 6.298 -0.127 1.00 98.25 86 GLU A N 1
ATOM 689 C CA . GLU A 1 86 ? 0.584 7.357 0.885 1.00 98.25 86 GLU A CA 1
ATOM 690 C C . GLU A 1 86 ? -0.882 7.768 1.084 1.00 98.25 86 GLU A C 1
ATOM 692 O O . GLU A 1 86 ? -1.312 7.979 2.218 1.00 98.25 86 GLU A O 1
ATOM 697 N N . GLU A 1 87 ? -1.663 7.845 0.003 1.00 97.19 87 GLU A N 1
ATOM 698 C CA . GLU A 1 87 ? -3.105 8.108 0.066 1.00 97.19 87 GLU A CA 1
ATOM 699 C C . GLU A 1 87 ? -3.834 7.035 0.890 1.00 97.19 87 GLU A C 1
ATOM 701 O O . GLU A 1 87 ? -4.512 7.351 1.873 1.00 97.19 87 GLU A O 1
ATOM 706 N N . ASN A 1 88 ? -3.632 5.760 0.547 1.00 97.38 88 ASN A N 1
ATOM 707 C CA . ASN A 1 88 ? -4.279 4.650 1.244 1.00 97.38 88 ASN A CA 1
ATOM 708 C C . ASN A 1 88 ? -3.798 4.543 2.701 1.00 97.38 88 ASN A C 1
ATOM 710 O O . ASN A 1 88 ? -4.580 4.229 3.600 1.00 97.38 88 ASN A O 1
ATOM 714 N N . LEU A 1 89 ? -2.521 4.847 2.961 1.00 98.00 89 LEU A N 1
ATOM 715 C CA . LEU A 1 89 ? -1.949 4.855 4.303 1.00 98.00 89 LEU A CA 1
ATOM 716 C C . LEU A 1 89 ? -2.643 5.875 5.209 1.00 98.00 89 LEU A C 1
ATOM 718 O O . LEU A 1 89 ? -2.905 5.565 6.370 1.00 98.00 89 LEU A O 1
ATOM 722 N N . ILE A 1 90 ? -2.949 7.075 4.705 1.00 97.56 90 ILE A N 1
ATOM 723 C CA . ILE A 1 90 ? -3.663 8.104 5.475 1.00 97.56 90 ILE A CA 1
ATOM 724 C C . ILE A 1 90 ? -5.045 7.587 5.889 1.00 97.56 90 ILE A C 1
ATOM 726 O O . ILE A 1 90 ? -5.412 7.688 7.063 1.00 97.56 90 ILE A O 1
ATOM 730 N N . ALA A 1 91 ? -5.787 6.985 4.956 1.00 96.12 91 ALA A N 1
ATOM 731 C CA . ALA A 1 91 ? -7.107 6.422 5.234 1.00 96.12 91 ALA A CA 1
ATOM 732 C C . ALA A 1 91 ? -7.045 5.258 6.240 1.00 96.12 91 ALA A C 1
ATOM 734 O O . ALA A 1 91 ? -7.863 5.192 7.162 1.00 96.12 91 ALA A O 1
ATOM 735 N N . ALA A 1 92 ? -6.055 4.374 6.098 1.00 97.00 92 ALA A N 1
ATOM 736 C CA . ALA A 1 92 ? -5.826 3.246 6.996 1.00 97.00 92 ALA A CA 1
ATOM 737 C C . ALA A 1 92 ? -5.429 3.689 8.409 1.00 97.00 92 ALA A C 1
ATOM 739 O O . ALA A 1 92 ? -5.991 3.212 9.395 1.00 97.00 92 ALA A O 1
ATOM 740 N N . LYS A 1 93 ? -4.510 4.658 8.509 1.00 96.50 93 LYS A N 1
ATOM 741 C CA . LYS A 1 93 ? -4.095 5.257 9.781 1.00 96.50 93 LYS A CA 1
ATOM 742 C C . LYS A 1 93 ? -5.292 5.863 10.504 1.00 96.50 93 LYS A C 1
ATOM 744 O O . LYS A 1 93 ? -5.475 5.606 11.689 1.00 96.50 93 LYS A O 1
ATOM 749 N N . SER A 1 94 ? -6.120 6.618 9.781 1.00 95.31 94 SER A N 1
ATOM 750 C CA . SER A 1 94 ? -7.320 7.225 10.353 1.00 95.31 94 SER A CA 1
ATOM 751 C C . SER A 1 94 ? -8.292 6.177 10.895 1.00 95.31 94 SER A C 1
ATOM 753 O O . SER A 1 94 ? -8.853 6.407 11.958 1.00 95.31 94 SER A O 1
ATOM 755 N N . ALA A 1 95 ? -8.481 5.044 10.205 1.00 94.38 95 ALA A N 1
ATOM 756 C CA . ALA A 1 95 ? -9.359 3.969 10.680 1.00 94.38 95 ALA A CA 1
ATOM 757 C C . ALA A 1 95 ? -8.869 3.368 12.004 1.00 94.38 95 ALA A C 1
ATOM 759 O O . ALA A 1 95 ? -9.653 3.116 12.917 1.00 94.38 95 ALA A O 1
ATOM 760 N N . LEU A 1 96 ? -7.555 3.163 12.111 1.00 93.75 96 LEU A N 1
ATOM 761 C CA . LEU A 1 96 ? -6.939 2.578 13.296 1.00 93.75 96 LEU A CA 1
ATOM 762 C C . LEU A 1 96 ? -6.917 3.554 14.483 1.00 93.75 96 LEU A C 1
ATOM 764 O O . LEU A 1 96 ? -7.088 3.134 15.623 1.00 93.75 96 LEU A O 1
ATOM 768 N N . GLU A 1 97 ? -6.738 4.855 14.238 1.00 93.38 97 GLU A N 1
ATOM 769 C CA . GLU A 1 97 ? -6.751 5.886 15.288 1.00 93.38 97 GLU A CA 1
ATOM 770 C C . GLU A 1 97 ? -8.134 6.105 15.910 1.00 93.38 97 GLU A C 1
ATOM 772 O O . GLU A 1 97 ? -8.220 6.511 17.069 1.00 93.38 97 GLU A O 1
ATOM 777 N N . THR A 1 98 ? -9.210 5.833 15.168 1.00 91.56 98 THR A N 1
ATOM 778 C CA . THR A 1 98 ? -10.584 5.909 15.683 1.00 91.56 98 THR A CA 1
ATOM 779 C C . THR A 1 98 ? -11.034 4.634 16.393 1.00 91.56 98 THR A C 1
ATOM 781 O O . THR A 1 98 ? -12.094 4.633 17.020 1.00 91.56 98 THR A O 1
ATOM 784 N N . ALA A 1 99 ? -10.250 3.556 16.317 1.00 90.88 99 ALA A N 1
ATOM 785 C CA . ALA A 1 99 ? -10.558 2.303 16.987 1.00 90.88 99 ALA A CA 1
ATOM 786 C C . ALA A 1 99 ? -10.401 2.417 18.510 1.00 90.88 99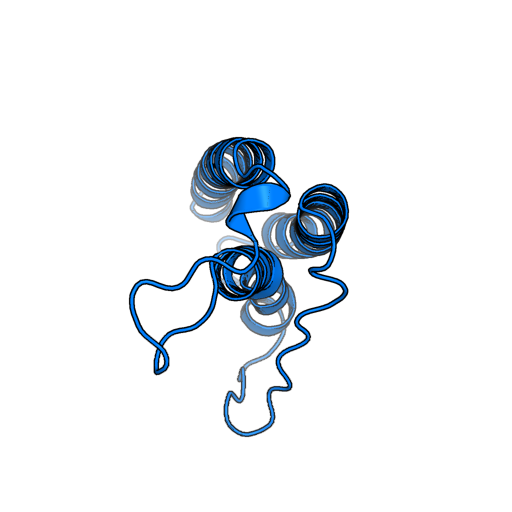 ALA A C 1
ATOM 788 O O . ALA A 1 99 ? -9.563 3.149 19.040 1.00 90.88 99 ALA A O 1
ATOM 789 N N . THR A 1 100 ? -11.194 1.632 19.231 1.00 90.00 100 THR A N 1
ATOM 790 C CA . THR A 1 100 ? -11.097 1.479 20.684 1.00 90.00 100 THR A CA 1
ATOM 791 C C . THR A 1 100 ? -10.761 0.037 21.033 1.00 90.00 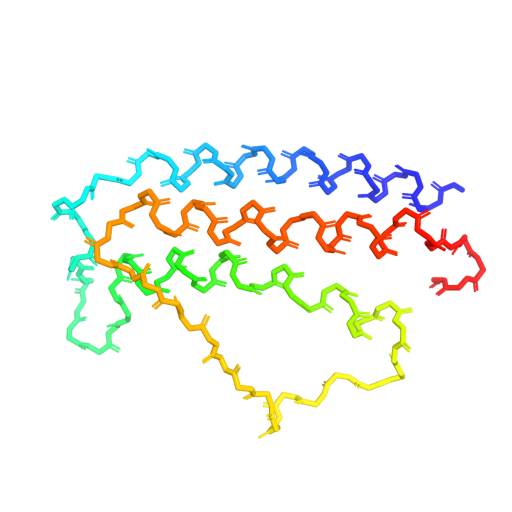100 THR A C 1
ATOM 793 O O . THR A 1 100 ? -11.057 -0.875 20.269 1.00 90.00 100 THR A O 1
ATOM 796 N N . ASP A 1 101 ? -10.201 -0.191 22.223 1.00 86.88 101 ASP A N 1
ATOM 797 C CA . ASP A 1 101 ? -9.947 -1.552 22.722 1.00 86.88 101 ASP A CA 1
ATOM 798 C C . ASP A 1 101 ? -11.247 -2.380 22.895 1.00 86.88 101 ASP A C 1
ATOM 800 O O . ASP A 1 101 ? -11.160 -3.579 23.103 1.00 86.88 101 ASP A O 1
ATOM 804 N N . VAL A 1 102 ? -12.437 -1.759 22.859 1.00 85.75 102 VAL A N 1
ATOM 805 C CA . VAL A 1 102 ? -13.746 -2.442 22.956 1.00 85.75 102 VAL A CA 1
ATOM 806 C C . VAL A 1 102 ? -14.318 -2.775 21.573 1.00 85.75 102 VAL A C 1
ATOM 808 O O . VAL A 1 102 ? -15.114 -3.698 21.442 1.00 85.75 102 VAL A O 1
ATOM 811 N N . SER A 1 103 ? -13.946 -2.004 20.549 1.00 78.31 103 SER A N 1
ATOM 812 C CA . SER A 1 103 ? -14.402 -2.191 19.168 1.00 78.31 103 SER A CA 1
ATOM 813 C C . SER A 1 103 ? -13.484 -3.109 18.352 1.00 78.31 103 SER A C 1
ATOM 815 O O . SER A 1 103 ? -13.691 -3.234 17.149 1.00 78.31 103 SER A O 1
ATOM 817 N N . MET A 1 104 ? -12.457 -3.691 18.980 1.00 75.94 104 MET A N 1
ATOM 818 C CA . MET A 1 104 ? -11.559 -4.710 18.424 1.00 75.94 104 MET A CA 1
ATOM 819 C C . MET A 1 104 ? -11.587 -5.953 19.304 1.00 75.94 104 MET A C 1
ATOM 821 O O . MET A 1 104 ? -11.450 -7.059 18.743 1.00 75.94 104 MET A O 1
#

Foldseek 3Di:
DVLVVVLVVLVVVLVVLLVVLVPDFLVQQQDDPDPVDHGPLQVLLVVLQVLQVQQCVQPPPDDDPVPDDDDSDDSNGSVRSSVSSVVSSVVNSVSSVPDDPVSD

pLDDT: mean 95.06, std 4.67, range [70.88, 98.62]

Radius of gyration: 15.22 Å; chains: 1; bounding box: 33×24×43 Å